Protein AF-A0A356DZA3-F1 (afdb_monomer)

Foldseek 3Di:
DVVVVVVVVVCVVCVVVLVVLLVVLVVVLVVVVLDCDPPDDPVSNVVSVCSSVVVSVVVVVVVCVVVVVVCVVVVNPVDPDDDDPDDDDDDPVNVVVVVVVVVVVVVVVCCVPVVVPPPDDPD

Nearest PDB structures (foldseek):
  4afl-assembly2_F  TM=3.897E-01  e=5.324E+00  Homo sapiens

Structure (mmCIF, N/CA/C/O backbone):
data_AF-A0A356DZA3-F1
#
_entry.id   AF-A0A356DZA3-F1
#
loop_
_atom_site.group_PDB
_atom_site.id
_atom_site.type_symbol
_atom_site.label_atom_id
_atom_site.label_alt_id
_atom_site.label_comp_id
_atom_site.label_asym_id
_atom_site.label_entity_id
_atom_site.label_seq_id
_atom_site.pdbx_PDB_ins_code
_atom_site.Cartn_x
_atom_site.Cartn_y
_atom_site.Cartn_z
_atom_site.occupancy
_atom_site.B_iso_or_equiv
_atom_site.auth_seq_id
_atom_site.auth_comp_id
_atom_site.auth_asym_id
_atom_site.auth_atom_id
_atom_site.pdbx_PDB_model_num
ATOM 1 N N . SER A 1 1 ? 17.676 -2.940 -3.575 1.00 77.06 1 SER A N 1
ATOM 2 C CA . SER A 1 1 ? 17.649 -3.688 -2.297 1.00 77.06 1 SER A CA 1
ATOM 3 C C . SER A 1 1 ? 16.359 -4.494 -2.212 1.00 77.06 1 SER A C 1
ATOM 5 O O . SER A 1 1 ? 15.294 -3.889 -2.279 1.00 77.06 1 SER A O 1
ATOM 7 N N . TYR A 1 2 ? 16.423 -5.831 -2.097 1.00 82.62 2 TYR A N 1
ATOM 8 C CA . TYR A 1 2 ? 15.226 -6.698 -2.115 1.00 82.62 2 TYR A CA 1
ATOM 9 C C . TYR A 1 2 ? 14.239 -6.383 -0.982 1.00 82.62 2 TYR A C 1
ATOM 11 O O . TYR A 1 2 ?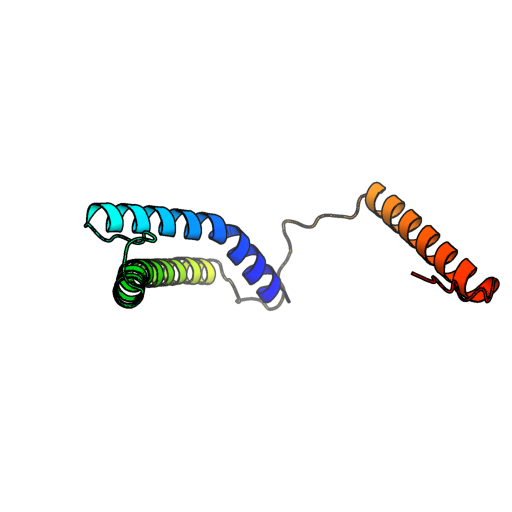 13.038 -6.561 -1.149 1.00 82.62 2 TYR A O 1
ATOM 19 N N . ARG A 1 3 ? 14.735 -5.877 0.156 1.00 84.06 3 ARG A N 1
ATOM 20 C CA . ARG A 1 3 ? 13.909 -5.495 1.310 1.00 84.06 3 ARG A CA 1
ATOM 21 C C . ARG A 1 3 ? 12.968 -4.337 0.975 1.00 84.06 3 ARG A C 1
ATOM 23 O O . ARG A 1 3 ? 11.802 -4.393 1.335 1.00 84.06 3 ARG A O 1
ATOM 30 N N . ILE A 1 4 ? 13.460 -3.338 0.236 1.00 87.94 4 ILE A N 1
ATOM 31 C CA . ILE A 1 4 ? 12.670 -2.167 -0.178 1.00 87.94 4 ILE A CA 1
ATOM 32 C C . ILE A 1 4 ? 11.591 -2.594 -1.172 1.00 87.94 4 ILE A C 1
ATOM 34 O O . ILE A 1 4 ? 10.414 -2.321 -0.965 1.00 87.94 4 ILE A O 1
ATOM 38 N N . SER A 1 5 ? 11.976 -3.328 -2.217 1.00 88.69 5 SER A N 1
ATOM 39 C CA . SER A 1 5 ? 11.033 -3.841 -3.214 1.00 88.69 5 SER A CA 1
ATOM 40 C C . SER A 1 5 ? 9.958 -4.729 -2.582 1.00 88.69 5 SER A C 1
ATOM 42 O O . SER A 1 5 ? 8.788 -4.620 -2.934 1.00 88.69 5 SER A O 1
ATOM 44 N N . TYR A 1 6 ? 10.340 -5.574 -1.618 1.00 89.00 6 TYR A N 1
ATOM 45 C CA . TYR A 1 6 ? 9.398 -6.415 -0.888 1.00 89.00 6 TYR A CA 1
ATOM 46 C C . TYR A 1 6 ? 8.461 -5.591 -0.001 1.00 89.00 6 TYR A C 1
ATOM 48 O O . TYR A 1 6 ? 7.263 -5.841 -0.021 1.00 89.00 6 TYR A O 1
ATOM 56 N N . ALA A 1 7 ? 8.965 -4.587 0.724 1.00 90.31 7 ALA A N 1
ATOM 57 C CA . ALA A 1 7 ? 8.135 -3.703 1.542 1.00 90.31 7 ALA A CA 1
ATOM 58 C C . ALA A 1 7 ? 7.078 -2.970 0.700 1.00 90.31 7 ALA A C 1
ATOM 60 O O . ALA A 1 7 ? 5.907 -2.952 1.073 1.00 90.31 7 ALA A O 1
ATOM 61 N N . VAL A 1 8 ? 7.464 -2.444 -0.467 1.00 93.00 8 VAL A N 1
ATOM 62 C CA . VAL A 1 8 ? 6.532 -1.782 -1.394 1.00 93.00 8 VAL A CA 1
ATOM 63 C C . VAL A 1 8 ? 5.504 -2.771 -1.947 1.00 93.00 8 VAL A C 1
ATOM 65 O O . VAL A 1 8 ? 4.307 -2.499 -1.894 1.00 93.00 8 VAL A O 1
ATOM 68 N N . ALA A 1 9 ? 5.938 -3.940 -2.429 1.00 90.62 9 ALA A N 1
ATOM 69 C CA . ALA A 1 9 ? 5.027 -4.964 -2.944 1.00 90.6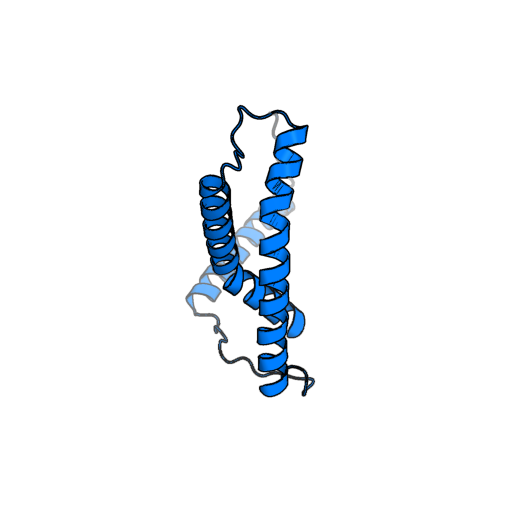2 9 ALA A CA 1
ATOM 70 C C . ALA A 1 9 ? 4.029 -5.437 -1.874 1.00 90.62 9 ALA A C 1
ATOM 72 O O . ALA A 1 9 ? 2.846 -5.631 -2.155 1.00 90.62 9 ALA A O 1
ATOM 73 N N . LEU A 1 10 ? 4.500 -5.588 -0.636 1.00 92.12 10 LEU A N 1
ATOM 74 C CA . LEU A 1 10 ? 3.686 -5.975 0.505 1.00 92.12 10 LEU A CA 1
ATOM 75 C C . LEU A 1 10 ? 2.666 -4.886 0.863 1.00 92.12 10 LEU A C 1
ATOM 77 O O . LEU A 1 10 ? 1.495 -5.200 1.060 1.00 92.12 10 LEU A O 1
ATOM 81 N N . ALA A 1 11 ? 3.091 -3.620 0.887 1.00 92.69 11 ALA A N 1
ATOM 82 C CA . ALA A 1 11 ? 2.215 -2.479 1.137 1.00 92.69 11 ALA A CA 1
ATOM 83 C C . ALA A 1 11 ? 1.100 -2.387 0.087 1.00 92.69 11 ALA A C 1
ATOM 85 O O . ALA A 1 11 ? -0.071 -2.295 0.445 1.00 92.69 11 ALA A O 1
ATOM 86 N N . LEU A 1 12 ? 1.445 -2.501 -1.200 1.00 94.31 12 LEU A N 1
ATOM 87 C CA . LEU A 1 12 ? 0.465 -2.495 -2.290 1.00 94.31 12 LEU A CA 1
ATOM 88 C C . LEU A 1 12 ? -0.508 -3.675 -2.197 1.00 94.31 12 LEU A C 1
ATOM 90 O O . LEU A 1 12 ? -1.702 -3.502 -2.423 1.00 94.31 12 LEU A O 1
ATOM 94 N N . ARG A 1 13 ? -0.019 -4.863 -1.825 1.00 93.12 13 ARG A N 1
ATOM 95 C CA . ARG A 1 13 ? -0.863 -6.050 -1.644 1.00 93.12 13 ARG A CA 1
ATOM 96 C C . ARG A 1 13 ? -1.839 -5.907 -0.476 1.00 93.12 13 ARG A C 1
ATOM 98 O O . ARG A 1 13 ? -2.959 -6.394 -0.581 1.00 93.12 13 ARG A O 1
ATOM 105 N N . TYR A 1 14 ? -1.421 -5.290 0.629 1.00 92.62 14 TYR A N 1
ATOM 106 C CA . TYR A 1 14 ? -2.258 -5.150 1.825 1.00 92.62 14 TYR A CA 1
ATOM 107 C C . TYR A 1 14 ? -3.133 -3.902 1.835 1.00 92.62 14 TYR A C 1
ATOM 109 O O . TYR A 1 14 ? -4.079 -3.847 2.617 1.00 92.62 14 TYR A O 1
ATOM 117 N N . LEU A 1 15 ? -2.876 -2.927 0.962 1.00 93.50 15 LEU A N 1
ATOM 118 C CA . LEU A 1 15 ? -3.686 -1.715 0.871 1.00 93.50 15 LEU A CA 1
ATOM 119 C C . LEU A 1 15 ? -5.196 -2.015 0.729 1.00 93.50 15 LEU A C 1
ATOM 121 O O . LEU A 1 15 ? -5.965 -1.472 1.525 1.00 93.50 15 LEU A O 1
ATOM 125 N N . PRO A 1 16 ? -5.647 -2.920 -0.170 1.00 94.44 16 PRO A N 1
ATOM 126 C CA . PRO A 1 16 ? -7.070 -3.238 -0.302 1.00 94.44 16 PRO A CA 1
ATOM 127 C C . PRO A 1 16 ? -7.660 -3.870 0.967 1.00 94.44 16 PRO A C 1
ATOM 129 O O . PRO A 1 16 ? -8.804 -3.602 1.334 1.00 94.44 16 PRO A O 1
ATOM 132 N N . GLU A 1 17 ? -6.875 -4.692 1.665 1.00 93.00 17 GLU A N 1
ATOM 133 C CA . GLU A 1 17 ? -7.297 -5.351 2.902 1.00 93.00 17 GLU A CA 1
ATOM 134 C C . GLU A 1 17 ? -7.450 -4.355 4.062 1.00 93.00 17 GLU A C 1
ATOM 136 O O . GLU A 1 17 ? -8.427 -4.423 4.816 1.00 93.00 17 GLU A O 1
ATOM 141 N N . VAL A 1 18 ? -6.528 -3.394 4.179 1.00 92.88 18 VAL A N 1
ATOM 142 C CA . VAL A 1 18 ? -6.607 -2.315 5.174 1.00 92.88 18 VAL A CA 1
ATOM 143 C C . VAL A 1 18 ? -7.833 -1.443 4.913 1.00 92.88 18 VAL A C 1
ATOM 145 O O . VAL A 1 18 ? -8.577 -1.145 5.848 1.00 92.88 18 VAL A O 1
ATOM 148 N N . SER A 1 19 ? -8.107 -1.093 3.652 1.00 94.44 19 SER A N 1
ATOM 149 C CA . SER A 1 19 ? -9.315 -0.344 3.286 1.00 94.44 19 SER A CA 1
ATOM 150 C C . SER A 1 19 ? -10.597 -1.099 3.645 1.00 94.44 19 SER A C 1
ATOM 152 O O . SER A 1 19 ? -11.519 -0.509 4.206 1.00 94.44 19 SER A O 1
ATOM 154 N N . SER A 1 20 ? -10.651 -2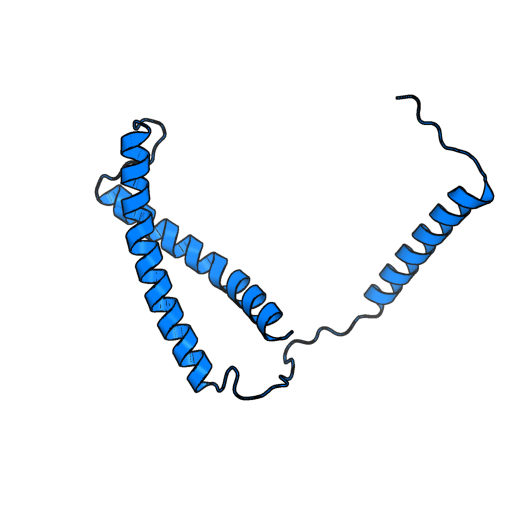.407 3.380 1.00 94.88 20 SER A N 1
ATOM 155 C CA . SER A 1 20 ? -11.800 -3.245 3.749 1.00 94.88 20 SER A CA 1
ATOM 156 C C . SER A 1 20 ? -11.998 -3.309 5.269 1.00 94.88 20 SER A C 1
ATOM 158 O O . SER A 1 20 ? -13.099 -3.078 5.771 1.00 94.88 20 SER A O 1
ATOM 160 N N . SER A 1 21 ? -10.915 -3.526 6.023 1.00 93.75 21 SER A N 1
ATOM 161 C CA . SER A 1 21 ? -10.934 -3.531 7.492 1.00 93.75 21 SER A CA 1
ATOM 162 C C . SER A 1 21 ? -11.416 -2.195 8.057 1.00 93.75 21 SER A C 1
ATOM 164 O O . SER A 1 21 ? -12.272 -2.170 8.942 1.00 93.75 21 SER A O 1
ATOM 166 N N . TYR A 1 22 ? -10.936 -1.081 7.500 1.00 93.88 22 TYR A N 1
ATOM 167 C CA . TYR A 1 22 ? -11.396 0.256 7.862 1.00 93.88 22 TYR A CA 1
ATOM 168 C C . TYR A 1 22 ? -12.903 0.422 7.640 1.00 93.88 22 TYR A C 1
ATOM 170 O O . TYR A 1 22 ? -13.602 0.862 8.550 1.00 93.88 22 TYR A O 1
ATOM 178 N N . LEU A 1 23 ? -13.425 0.029 6.473 1.00 94.31 23 LEU A N 1
ATOM 179 C CA . LEU A 1 23 ? -14.856 0.129 6.170 1.00 94.31 23 LEU A CA 1
ATOM 180 C C . LEU A 1 23 ? -15.713 -0.734 7.106 1.00 94.31 23 LEU A C 1
ATOM 182 O O . LEU A 1 23 ? -16.780 -0.298 7.538 1.00 94.31 23 LEU A O 1
ATOM 186 N N . ASN A 1 24 ? -15.245 -1.934 7.449 1.00 93.62 24 ASN A N 1
ATOM 187 C CA . ASN A 1 24 ? -15.940 -2.817 8.386 1.00 93.62 24 ASN A CA 1
ATOM 188 C C . ASN A 1 24 ? -15.993 -2.215 9.795 1.00 93.62 24 ASN A C 1
ATOM 190 O O . ASN A 1 24 ? -17.062 -2.173 10.406 1.00 93.62 24 ASN A O 1
ATOM 194 N N . ILE A 1 25 ? -14.869 -1.689 10.289 1.00 93.12 25 ILE A N 1
ATOM 195 C CA . ILE A 1 25 ? -14.803 -1.015 11.593 1.00 93.12 25 ILE A CA 1
ATOM 196 C C . ILE A 1 25 ? -15.674 0.243 11.585 1.00 93.12 25 ILE A C 1
ATOM 198 O O . ILE A 1 25 ? -16.431 0.460 12.528 1.00 93.12 25 ILE A O 1
ATOM 202 N N . LEU A 1 26 ? -15.612 1.046 10.521 1.00 92.50 26 LEU A N 1
ATOM 203 C CA . LEU A 1 26 ? -16.419 2.254 10.367 1.00 92.50 26 LEU A CA 1
ATOM 204 C C . LEU A 1 26 ? -17.914 1.936 10.487 1.00 92.50 26 LEU A C 1
ATOM 206 O O . LEU A 1 26 ? -18.604 2.538 11.307 1.00 92.50 26 LEU A O 1
ATOM 210 N N . ARG A 1 27 ? -18.401 0.944 9.734 1.00 92.38 27 ARG A N 1
ATOM 211 C CA . ARG A 1 27 ? -19.805 0.499 9.781 1.00 92.38 27 ARG A CA 1
ATOM 212 C C . ARG A 1 27 ? -20.194 -0.043 11.157 1.00 92.38 27 ARG A C 1
ATOM 214 O O . ARG A 1 27 ? -21.268 0.278 11.657 1.00 92.38 27 ARG A O 1
ATOM 221 N N . ALA A 1 28 ? -19.316 -0.816 11.795 1.00 92.88 28 ALA A N 1
ATOM 222 C CA . ALA A 1 28 ? -19.554 -1.326 13.143 1.00 92.88 28 ALA A CA 1
ATOM 223 C C . ALA A 1 28 ? -19.648 -0.198 14.184 1.00 92.88 28 ALA A C 1
ATOM 225 O O . ALA A 1 28 ? -20.478 -0.267 15.087 1.00 92.88 28 ALA A O 1
ATOM 226 N N . GLN A 1 29 ? -18.828 0.850 14.065 1.00 91.56 29 GLN A N 1
ATOM 227 C CA . GLN A 1 29 ? -18.890 2.013 14.954 1.00 91.56 29 GLN A CA 1
ATOM 228 C C . GLN A 1 29 ? -20.127 2.879 14.676 1.00 91.56 29 GLN A C 1
ATOM 230 O O . GLN A 1 29 ? -20.755 3.341 15.627 1.00 91.56 29 GLN A O 1
ATOM 235 N N . MET A 1 30 ? -20.546 3.023 13.415 1.00 90.00 30 MET A N 1
ATOM 236 C CA . MET A 1 30 ? -21.815 3.679 13.065 1.00 90.00 30 MET A CA 1
ATOM 237 C C . MET A 1 30 ? -23.019 2.952 13.677 1.00 90.00 30 MET A C 1
ATOM 239 O O . MET A 1 30 ? -23.895 3.598 14.242 1.00 90.00 30 MET A O 1
ATOM 243 N N . ALA A 1 31 ? -23.026 1.613 13.669 1.00 90.81 31 ALA A N 1
ATOM 244 C CA . ALA A 1 31 ? -24.055 0.820 14.351 1.00 90.81 31 ALA A CA 1
ATOM 245 C C . ALA A 1 31 ? -24.056 1.020 15.881 1.00 90.81 31 ALA A C 1
ATOM 247 O O . ALA A 1 31 ? -25.095 0.894 16.521 1.00 90.81 31 ALA A O 1
ATOM 248 N N . ARG A 1 32 ? -22.910 1.383 16.474 1.00 89.38 32 ARG A N 1
ATOM 249 C CA . ARG A 1 32 ? -22.788 1.775 17.893 1.00 89.38 32 ARG A CA 1
ATOM 250 C C . ARG A 1 32 ? -23.125 3.253 18.145 1.00 89.38 32 ARG A C 1
ATOM 252 O O . ARG A 1 32 ? -22.898 3.744 19.249 1.00 89.38 32 ARG A O 1
ATOM 259 N N . GLY A 1 33 ? -23.625 3.975 17.140 1.00 85.25 33 GLY A N 1
ATOM 260 C CA . GLY A 1 33 ? -24.010 5.384 17.245 1.00 85.25 33 GLY A CA 1
ATOM 261 C C . GLY A 1 33 ? -22.847 6.376 17.150 1.00 85.25 33 GLY A C 1
ATOM 262 O O . GLY A 1 33 ? -22.997 7.535 17.536 1.00 85.25 33 GLY A O 1
ATOM 263 N N . VAL A 1 34 ? -21.672 5.950 16.668 1.00 85.31 34 VAL A N 1
ATOM 264 C CA . VAL A 1 34 ? -20.565 6.869 16.368 1.00 85.31 34 VAL A CA 1
ATOM 265 C C . VAL A 1 34 ? -20.851 7.558 15.041 1.00 85.31 34 VAL A C 1
ATOM 267 O O . VAL A 1 34 ? -20.747 6.948 13.978 1.00 85.31 34 VAL A O 1
ATOM 270 N N . ASP A 1 35 ? -21.187 8.842 15.114 1.00 80.62 35 ASP A N 1
ATOM 271 C CA . ASP A 1 35 ? -21.415 9.666 13.936 1.00 80.62 35 ASP A CA 1
ATOM 272 C C . ASP A 1 35 ? -20.134 10.412 13.529 1.00 80.62 35 ASP A C 1
ATOM 274 O O . ASP A 1 35 ? -19.525 11.143 14.316 1.00 80.62 35 ASP A O 1
ATOM 278 N N . VAL A 1 36 ? -19.711 10.197 12.284 1.00 75.81 36 VAL A N 1
ATOM 279 C CA . VAL A 1 36 ? -18.521 10.813 11.670 1.00 75.81 36 VAL A CA 1
ATOM 280 C C . VAL A 1 36 ? -18.932 11.906 10.667 1.00 75.81 36 VAL A C 1
ATOM 282 O O . VAL A 1 36 ? -18.077 12.540 10.043 1.00 75.81 36 VAL A O 1
ATOM 285 N N . SER A 1 37 ? -20.236 12.151 10.521 1.00 76.31 37 SER A N 1
ATOM 286 C CA . SER A 1 37 ? -20.815 13.065 9.537 1.00 76.31 37 SER A CA 1
ATOM 287 C C . SER A 1 37 ? -20.429 14.526 9.772 1.00 76.31 37 SER A C 1
ATOM 289 O O . SER A 1 37 ? -19.875 14.924 10.811 1.00 76.31 37 SER A O 1
ATOM 291 N N . LYS A 1 38 ? -20.708 15.355 8.755 1.00 68.69 38 LYS A N 1
ATOM 292 C CA . LYS A 1 38 ? -20.386 16.787 8.777 1.00 68.69 38 LYS A CA 1
ATOM 293 C C . LYS A 1 38 ? -21.102 17.555 9.895 1.00 68.69 38 LYS A C 1
ATOM 295 O O . LYS A 1 38 ? -20.552 18.558 10.342 1.00 68.69 38 LYS A O 1
ATOM 300 N N . ASP A 1 39 ? -22.210 17.017 10.393 1.00 74.88 39 ASP A N 1
ATOM 301 C CA . ASP A 1 39 ? -23.112 17.641 11.370 1.00 74.88 39 ASP A CA 1
ATOM 302 C C . ASP A 1 39 ? -22.604 17.604 12.824 1.00 74.88 39 ASP A C 1
ATOM 304 O O . ASP A 1 39 ? -23.203 18.186 13.726 1.00 74.88 39 ASP A O 1
ATOM 308 N N . VAL A 1 40 ? -21.465 16.949 13.068 1.00 78.00 40 VAL A N 1
ATOM 309 C CA . VAL A 1 40 ? -20.851 16.826 14.396 1.00 78.00 40 VAL A CA 1
ATOM 310 C C . VAL A 1 40 ? -19.746 17.870 14.604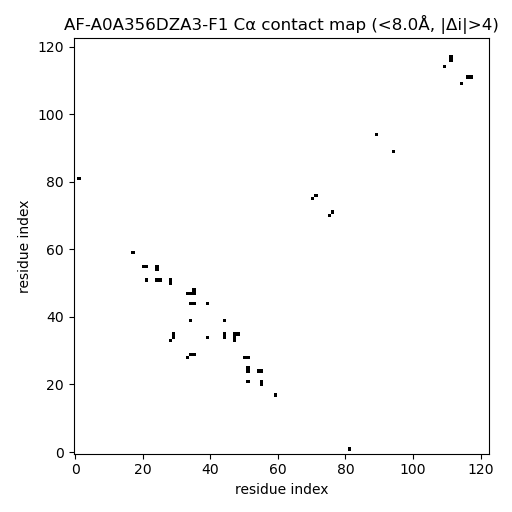 1.00 78.00 40 VAL A C 1
ATOM 312 O O . VAL A 1 40 ? -18.912 18.094 13.723 1.00 78.00 40 VAL A O 1
ATOM 315 N N . SER A 1 41 ? -19.688 18.464 15.805 1.00 85.62 41 SER A N 1
ATOM 316 C CA . SER A 1 41 ? -18.632 19.408 16.199 1.00 85.62 41 SER A CA 1
ATOM 317 C C . SER A 1 41 ? -17.226 18.807 16.047 1.00 85.62 41 SER A C 1
ATOM 319 O O . SER A 1 41 ? -17.011 17.615 16.278 1.00 85.62 41 SER A O 1
ATOM 321 N N . LEU A 1 42 ? -16.238 19.637 15.687 1.00 83.50 42 LEU A N 1
ATOM 322 C CA . LEU A 1 42 ? -14.865 19.186 15.403 1.00 83.50 42 LEU A CA 1
ATOM 323 C C . LEU A 1 42 ? -14.257 18.361 16.550 1.00 83.50 42 LEU A C 1
ATOM 325 O O . LEU A 1 42 ? -13.667 17.311 16.304 1.00 83.50 42 LEU A O 1
ATOM 329 N N . ALA A 1 43 ? -14.471 18.774 17.803 1.00 85.12 43 ALA A N 1
ATOM 330 C CA . ALA A 1 43 ? -13.987 18.051 18.981 1.00 85.12 43 ALA A CA 1
ATOM 331 C C . ALA A 1 43 ? -14.590 16.638 19.096 1.00 85.12 43 ALA A C 1
ATOM 333 O O . ALA A 1 43 ? -13.879 15.659 19.342 1.00 85.12 43 ALA A O 1
ATOM 334 N N . LYS A 1 44 ? -15.900 16.502 18.852 1.00 82.62 44 LYS A N 1
ATOM 335 C CA . LYS A 1 44 ? -16.590 15.208 18.896 1.00 82.62 44 LYS A CA 1
ATOM 336 C C . LYS A 1 44 ? -16.235 14.338 17.683 1.00 82.62 44 LYS A C 1
ATOM 338 O O . LYS A 1 44 ? -16.154 13.117 17.826 1.00 82.62 44 LYS A O 1
ATOM 343 N N . ARG A 1 45 ? -15.904 14.936 16.531 1.00 83.88 45 ARG A N 1
ATOM 344 C CA . ARG A 1 45 ? -15.374 14.209 15.364 1.00 83.88 45 ARG A CA 1
ATOM 345 C C . ARG A 1 45 ? -13.999 13.602 15.644 1.00 83.88 45 ARG A C 1
ATOM 347 O O . ARG A 1 45 ? -13.800 12.432 15.335 1.00 83.88 45 ARG A O 1
ATOM 354 N N . VAL A 1 46 ? -13.082 14.335 16.280 1.00 85.62 46 VAL A N 1
ATOM 355 C CA . VAL A 1 46 ? -11.755 13.799 16.653 1.00 85.62 46 VAL A CA 1
ATOM 356 C C . VAL A 1 46 ? -11.890 12.606 17.606 1.00 85.62 46 VAL A C 1
ATOM 358 O O . VAL A 1 46 ? -11.282 11.561 17.375 1.00 85.62 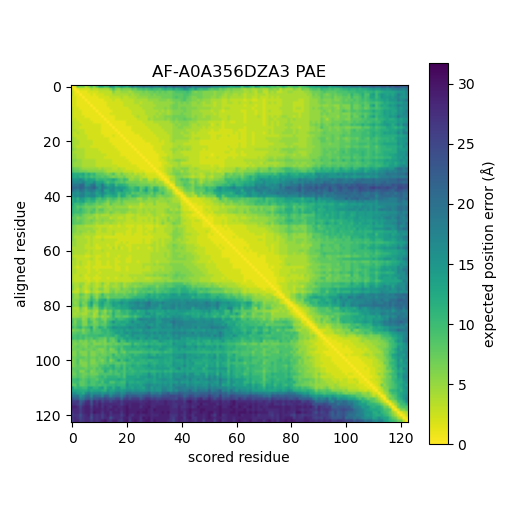46 VAL A O 1
ATOM 361 N N . SER A 1 47 ? -12.753 12.715 18.622 1.00 84.69 47 SER A N 1
ATOM 362 C CA . SER A 1 47 ? -13.056 11.598 19.532 1.00 84.69 47 SER A CA 1
ATOM 363 C C . SER A 1 47 ? -13.713 10.405 18.819 1.00 84.69 47 SER A C 1
ATOM 365 O O . SER A 1 47 ? -13.490 9.254 19.180 1.00 84.69 47 SER A O 1
ATOM 367 N N . SER A 1 48 ? -14.512 10.654 17.782 1.00 85.62 48 SER A N 1
ATOM 368 C CA . SER A 1 48 ? -15.152 9.596 16.990 1.00 85.62 48 SER A CA 1
ATOM 369 C C . SER A 1 48 ? -14.148 8.868 16.094 1.00 85.62 48 SER A C 1
ATOM 371 O O . SER A 1 48 ? -14.176 7.642 15.995 1.00 85.62 48 SER A O 1
ATOM 373 N N . VAL A 1 49 ? -13.204 9.603 15.501 1.00 87.44 49 VAL A N 1
ATOM 374 C CA . VAL A 1 49 ? -12.114 9.036 14.696 1.00 87.44 49 VAL A CA 1
ATOM 375 C C . VAL A 1 49 ? -11.194 8.162 15.549 1.00 87.44 49 VAL A C 1
ATOM 377 O O . VAL A 1 49 ? -10.821 7.075 15.108 1.00 87.44 49 VAL A O 1
ATOM 380 N N . SER A 1 50 ? -10.877 8.558 16.786 1.00 88.75 50 SER A N 1
ATOM 381 C CA . SER A 1 50 ? -10.027 7.735 17.661 1.00 88.75 50 SER A CA 1
ATOM 382 C C . SER A 1 50 ? -10.652 6.370 17.989 1.00 88.75 50 SER A C 1
ATOM 384 O O . SER A 1 50 ? -9.932 5.372 18.035 1.00 88.75 50 SER A O 1
ATOM 386 N N . ARG A 1 51 ? -11.988 6.282 18.101 1.00 86.69 51 ARG A N 1
ATOM 387 C CA . ARG A 1 51 ? -12.721 5.008 18.283 1.00 86.69 51 ARG A CA 1
ATOM 388 C C . ARG A 1 51 ? -12.615 4.060 17.085 1.00 86.69 51 ARG A C 1
ATOM 390 O O . ARG A 1 51 ? -12.790 2.857 17.257 1.00 86.69 51 ARG A O 1
ATOM 397 N N . ILE A 1 52 ? -12.344 4.584 15.889 1.00 91.06 52 ILE A N 1
ATOM 398 C CA . ILE A 1 52 ? -12.131 3.797 14.663 1.00 91.06 52 ILE A CA 1
ATOM 399 C C . ILE A 1 52 ? -10.648 3.440 14.510 1.00 91.06 52 ILE A C 1
ATOM 401 O O . ILE A 1 52 ? -10.317 2.309 14.159 1.00 91.06 52 ILE A O 1
ATOM 405 N N . LEU A 1 53 ? -9.748 4.381 14.804 1.00 92.00 53 LEU A N 1
ATOM 406 C CA . LEU A 1 53 ? -8.307 4.172 14.665 1.00 92.00 53 LEU A CA 1
ATOM 407 C C . LEU A 1 53 ? -7.756 3.167 15.676 1.00 92.00 53 LEU A C 1
ATOM 409 O O . LEU A 1 53 ? -6.955 2.323 15.290 1.00 92.00 53 LEU A O 1
ATOM 413 N N . ALA A 1 54 ? -8.194 3.212 16.936 1.00 92.69 54 ALA A N 1
ATOM 414 C CA . ALA A 1 54 ? -7.719 2.290 17.968 1.00 92.69 54 ALA A CA 1
ATOM 415 C C . ALA A 1 54 ? -7.869 0.801 17.572 1.00 92.69 54 ALA A C 1
ATOM 417 O O . ALA A 1 54 ? -6.859 0.096 17.549 1.00 92.69 54 ALA A O 1
ATOM 418 N N . PRO A 1 55 ? -9.065 0.303 17.188 1.00 92.19 55 PRO A N 1
ATOM 419 C CA . PRO A 1 55 ? -9.209 -1.086 16.753 1.00 92.19 55 PRO A CA 1
ATOM 420 C C . PRO A 1 55 ? -8.501 -1.380 15.423 1.00 92.19 55 PRO A C 1
ATOM 422 O O . PRO A 1 55 ? -8.010 -2.490 15.240 1.00 92.19 55 PRO A O 1
ATOM 425 N N . LEU A 1 56 ? -8.407 -0.409 14.505 1.00 93.56 56 LEU A N 1
ATOM 426 C CA . LEU A 1 56 ? -7.691 -0.596 13.240 1.00 93.56 56 LEU A CA 1
ATOM 427 C C . LEU A 1 56 ? -6.187 -0.800 13.468 1.00 93.56 56 LEU A C 1
ATOM 429 O O . LEU A 1 56 ? -5.591 -1.679 12.848 1.00 93.56 56 LEU A O 1
ATOM 433 N N . VAL A 1 57 ? -5.584 -0.010 14.360 1.00 94.62 57 VAL A N 1
ATOM 434 C CA . VAL A 1 57 ? -4.163 -0.120 14.715 1.00 94.62 57 VAL A CA 1
ATOM 435 C C . VAL A 1 57 ? -3.894 -1.451 15.403 1.00 94.62 57 VAL A C 1
ATOM 437 O O . VAL A 1 57 ? -3.005 -2.168 14.958 1.00 94.62 57 VAL A O 1
ATOM 440 N N . LEU A 1 58 ? -4.687 -1.819 16.416 1.00 94.06 58 LEU A N 1
ATOM 441 C CA . LEU A 1 58 ? -4.534 -3.102 17.112 1.00 94.06 58 LEU A CA 1
ATOM 442 C C . LEU A 1 58 ? -4.641 -4.285 16.140 1.00 94.06 58 LEU A C 1
ATOM 444 O O . LEU A 1 58 ? -3.722 -5.091 16.050 1.00 94.06 58 LEU A O 1
ATOM 448 N N . SER A 1 59 ? -5.687 -4.313 15.308 1.00 92.56 59 SER A N 1
ATOM 449 C CA . SER A 1 59 ? -5.860 -5.366 14.299 1.00 92.56 59 SER A CA 1
ATOM 450 C C . SER A 1 59 ? -4.719 -5.408 13.274 1.00 92.56 59 SER A C 1
ATOM 452 O O . SER A 1 59 ? -4.342 -6.482 12.798 1.00 92.56 59 SER A O 1
ATOM 454 N N . SER A 1 60 ? -4.152 -4.251 12.924 1.00 93.19 60 SER A N 1
ATOM 455 C CA . SER A 1 60 ? -3.004 -4.179 12.017 1.00 93.19 60 SER A CA 1
ATOM 456 C C . SER A 1 60 ? -1.732 -4.718 12.670 1.00 93.19 60 SER A C 1
ATOM 458 O O . SER A 1 60 ? -0.959 -5.395 11.994 1.00 93.19 60 SER A O 1
ATOM 460 N N . LEU A 1 61 ? -1.519 -4.455 13.962 1.00 94.62 61 LEU A N 1
ATOM 461 C CA . LEU A 1 61 ? -0.378 -4.976 14.717 1.00 94.62 61 LEU A CA 1
ATOM 462 C C . LEU A 1 61 ? -0.433 -6.504 14.830 1.00 94.62 61 LEU A C 1
ATOM 464 O O . LEU A 1 61 ? 0.540 -7.154 14.446 1.00 94.62 61 LEU A O 1
ATOM 468 N N . ASP A 1 62 ? -1.578 -7.070 15.223 1.00 94.62 62 ASP A N 1
ATOM 469 C CA . ASP A 1 62 ? -1.773 -8.529 15.304 1.00 94.62 62 ASP A CA 1
ATOM 470 C C . ASP A 1 62 ? -1.469 -9.199 13.955 1.00 94.62 62 ASP A C 1
ATOM 472 O O . ASP A 1 62 ? -0.783 -10.218 13.846 1.00 94.62 62 ASP A O 1
ATOM 476 N N . ARG A 1 63 ? -1.937 -8.576 12.871 1.00 92.50 63 ARG A N 1
ATOM 477 C CA . ARG A 1 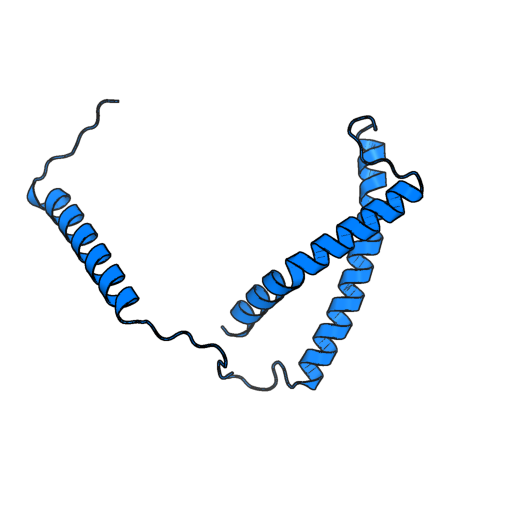63 ? -1.687 -9.043 11.508 1.00 92.50 63 ARG A CA 1
ATOM 478 C C . ARG A 1 63 ? -0.206 -8.980 11.134 1.00 92.50 63 ARG A C 1
ATOM 480 O O . ARG A 1 63 ? 0.297 -9.916 10.510 1.00 92.50 63 ARG A O 1
ATOM 487 N N . ILE A 1 64 ? 0.491 -7.898 11.482 1.00 93.81 64 ILE A N 1
ATOM 488 C CA . ILE A 1 64 ? 1.931 -7.750 11.223 1.00 93.81 64 ILE A CA 1
ATOM 489 C C . ILE A 1 64 ? 2.720 -8.838 11.952 1.00 93.81 64 ILE A C 1
ATOM 491 O O . ILE A 1 64 ? 3.644 -9.400 11.357 1.00 93.81 64 ILE A O 1
ATOM 495 N N . GLU A 1 65 ? 2.351 -9.171 13.188 1.00 95.44 65 GLU A N 1
ATOM 496 C CA . GLU A 1 65 ? 2.987 -10.241 13.957 1.00 95.44 65 GLU A CA 1
ATOM 497 C C . GLU A 1 65 ? 2.843 -11.594 13.249 1.00 95.44 65 GLU A C 1
ATOM 499 O O . GLU A 1 65 ? 3.845 -12.258 12.965 1.00 95.44 65 GLU A O 1
ATOM 504 N N . VAL A 1 66 ? 1.620 -11.953 12.845 1.00 94.62 66 VAL A N 1
ATOM 505 C CA . VAL A 1 66 ? 1.345 -13.197 12.105 1.00 94.62 66 VAL A CA 1
ATOM 506 C C . VAL A 1 66 ? 2.133 -13.259 10.791 1.00 94.62 66 VAL A C 1
ATOM 508 O O . VAL A 1 66 ? 2.759 -14.277 10.481 1.00 94.62 66 VAL A O 1
ATOM 511 N N . ILE A 1 67 ? 2.147 -12.170 10.014 1.00 92.56 67 ILE A N 1
ATOM 512 C CA . ILE A 1 67 ? 2.868 -12.107 8.733 1.00 92.56 67 ILE A CA 1
ATOM 513 C C . ILE A 1 67 ? 4.374 -12.233 8.951 1.00 92.56 67 ILE A C 1
ATOM 515 O O . ILE A 1 67 ? 5.039 -12.971 8.223 1.00 92.56 67 ILE A O 1
ATOM 519 N N . THR A 1 68 ? 4.916 -11.519 9.935 1.00 93.19 68 THR A N 1
ATOM 520 C CA . THR A 1 68 ? 6.353 -11.506 10.218 1.00 93.19 68 THR A CA 1
ATOM 521 C C . THR A 1 68 ? 6.812 -12.873 10.701 1.00 93.19 68 THR A C 1
ATOM 523 O O . THR A 1 68 ? 7.813 -13.387 10.203 1.00 93.19 68 THR A O 1
ATOM 526 N N . ASN A 1 69 ? 6.046 -13.514 11.584 1.00 94.69 69 ASN A N 1
ATOM 527 C CA . ASN A 1 69 ? 6.364 -14.851 12.068 1.00 94.69 69 ASN A CA 1
ATOM 528 C C . ASN A 1 69 ? 6.329 -15.878 10.919 1.00 94.69 69 ASN A C 1
ATOM 530 O O . ASN A 1 69 ? 7.285 -16.625 10.705 1.00 94.69 69 ASN A O 1
ATOM 534 N N . ALA A 1 70 ? 5.301 -15.824 10.064 1.00 94.69 70 ALA A N 1
ATOM 535 C CA . ALA A 1 70 ? 5.234 -16.647 8.855 1.00 94.69 70 ALA A CA 1
ATOM 536 C C . ALA A 1 70 ? 6.399 -16.377 7.879 1.00 94.69 70 ALA A C 1
ATOM 538 O O . ALA A 1 70 ? 6.897 -17.296 7.224 1.00 94.69 70 ALA A O 1
ATOM 539 N N . MET A 1 71 ? 6.856 -15.128 7.769 1.00 93.06 71 MET A N 1
ATOM 540 C CA . MET A 1 71 ? 8.015 -14.764 6.952 1.00 93.06 71 MET A CA 1
ATOM 541 C C . MET A 1 71 ? 9.315 -15.340 7.518 1.00 93.06 71 MET A C 1
ATOM 543 O O . MET A 1 71 ? 10.108 -15.889 6.749 1.00 93.06 71 MET A O 1
ATOM 547 N N . ILE A 1 72 ? 9.521 -15.258 8.833 1.00 91.69 72 ILE A N 1
ATOM 548 C CA . ILE A 1 72 ? 10.690 -15.833 9.513 1.00 91.69 72 ILE A CA 1
ATOM 549 C C . ILE A 1 72 ? 10.716 -17.355 9.322 1.00 91.69 72 ILE A C 1
ATOM 551 O O . ILE A 1 72 ? 11.745 -17.891 8.906 1.00 91.69 72 ILE A O 1
ATOM 555 N N . LEU A 1 73 ? 9.578 -18.037 9.500 1.00 93.94 73 LEU A N 1
ATOM 556 C CA . LEU A 1 73 ? 9.444 -19.483 9.261 1.00 93.94 73 LEU A CA 1
ATOM 557 C C . LEU A 1 73 ? 9.781 -19.879 7.814 1.00 93.94 73 LEU A C 1
ATOM 559 O O . LEU A 1 73 ? 10.389 -20.918 7.574 1.00 93.94 73 LEU A O 1
ATOM 563 N N . ARG A 1 74 ? 9.456 -19.026 6.837 1.00 90.75 74 ARG A N 1
ATOM 564 C CA . ARG A 1 74 ? 9.824 -19.205 5.417 1.00 90.75 74 ARG A CA 1
ATOM 565 C C . ARG A 1 74 ? 11.260 -18.756 5.092 1.00 90.75 74 ARG A C 1
ATOM 567 O O . ARG A 1 74 ? 11.610 -18.603 3.919 1.00 90.75 74 ARG A O 1
ATOM 574 N N . GLY A 1 75 ? 12.091 -18.489 6.100 1.00 88.44 75 GLY A N 1
ATOM 575 C CA . GLY A 1 75 ? 13.489 -18.085 5.932 1.00 88.44 75 GLY A CA 1
ATOM 576 C C . GLY A 1 75 ? 13.668 -16.688 5.325 1.00 88.44 75 GLY A C 1
ATOM 577 O O . GLY A 1 75 ? 14.653 -16.425 4.621 1.00 88.44 75 GLY A O 1
ATOM 578 N N . PHE A 1 76 ? 12.713 -15.774 5.523 1.00 85.44 76 PHE A N 1
ATOM 579 C CA . PHE A 1 76 ? 12.890 -14.373 5.139 1.00 85.44 76 PHE A CA 1
ATOM 580 C C . PHE A 1 76 ? 14.061 -13.746 5.902 1.00 85.44 76 PHE A C 1
ATOM 582 O O . PHE A 1 76 ? 14.144 -13.850 7.116 1.00 85.44 76 PHE A O 1
ATOM 589 N N . GLY A 1 77 ? 14.998 -13.124 5.178 1.00 81.88 77 GLY A N 1
ATOM 590 C CA . GLY A 1 77 ? 16.190 -12.504 5.767 1.00 81.88 77 GLY A CA 1
ATOM 591 C C . GLY A 1 77 ? 17.355 -13.447 6.103 1.00 81.88 77 GLY A C 1
ATOM 592 O O . GLY A 1 77 ? 18.405 -12.945 6.481 1.00 81.88 77 GLY A O 1
ATOM 593 N N . ARG A 1 78 ? 17.226 -14.772 5.912 1.00 82.69 78 ARG A N 1
ATOM 594 C CA . ARG A 1 78 ? 18.306 -15.743 6.205 1.00 82.69 78 ARG A CA 1
ATOM 595 C C . ARG A 1 78 ? 19.503 -15.662 5.242 1.00 82.69 78 ARG A C 1
ATOM 597 O O . ARG A 1 78 ? 20.606 -16.034 5.615 1.00 82.69 78 ARG A O 1
ATOM 604 N N . MET A 1 79 ? 19.289 -15.209 4.006 1.00 81.00 79 MET A N 1
ATOM 605 C CA . MET A 1 79 ? 20.323 -15.111 2.964 1.00 81.00 79 MET A CA 1
ATOM 606 C C . MET A 1 79 ? 20.484 -13.667 2.478 1.00 81.00 79 MET A C 1
ATOM 608 O O . MET A 1 79 ? 19.505 -12.917 2.407 1.00 81.00 79 MET A O 1
ATOM 612 N N . GLU A 1 80 ? 21.708 -13.290 2.094 1.00 75.25 80 GLU A N 1
ATOM 613 C CA . GLU A 1 80 ? 22.021 -11.948 1.579 1.00 75.25 80 GLU A CA 1
ATOM 614 C C . GLU A 1 80 ? 21.423 -11.683 0.192 1.00 75.25 80 GLU A C 1
ATOM 616 O O . GLU A 1 80 ? 20.960 -10.575 -0.089 1.00 75.25 80 GLU A O 1
ATOM 621 N N . LYS A 1 81 ? 21.397 -12.706 -0.672 1.00 76.06 81 LYS A N 1
ATOM 622 C CA . LYS A 1 81 ? 20.878 -12.624 -2.043 1.00 76.06 81 LYS A CA 1
ATOM 623 C C . LYS A 1 81 ? 19.602 -13.457 -2.181 1.00 76.06 81 LYS A C 1
ATOM 625 O O . LYS A 1 81 ? 19.516 -14.580 -1.693 1.00 76.06 81 LYS A O 1
ATOM 630 N N . ARG A 1 82 ? 18.600 -12.888 -2.854 1.00 80.69 82 ARG A N 1
ATOM 631 C CA . ARG A 1 82 ? 17.311 -13.519 -3.178 1.00 80.69 82 ARG A CA 1
ATOM 632 C C . ARG A 1 82 ? 17.187 -13.652 -4.694 1.00 80.69 82 ARG A C 1
ATOM 634 O O . ARG A 1 82 ? 17.600 -12.752 -5.421 1.00 80.69 82 ARG A O 1
ATOM 641 N N . THR A 1 83 ? 16.602 -14.752 -5.153 1.00 82.56 83 THR A N 1
ATOM 642 C CA . THR A 1 83 ? 16.202 -14.947 -6.551 1.00 82.56 83 THR A CA 1
ATOM 643 C C . THR A 1 83 ? 14.802 -14.369 -6.782 1.00 82.56 83 THR A C 1
ATOM 645 O O . THR A 1 83 ? 13.968 -14.348 -5.873 1.00 82.56 83 THR A O 1
ATOM 648 N N . TRP A 1 84 ? 14.548 -13.862 -7.989 1.00 79.88 84 TRP A N 1
ATOM 649 C CA . TRP A 1 84 ? 13.258 -13.287 -8.377 1.00 79.88 84 TRP A CA 1
ATOM 650 C C . TRP A 1 84 ? 12.448 -14.318 -9.154 1.00 79.88 84 TRP A C 1
ATOM 652 O O . TRP A 1 84 ? 12.927 -14.841 -10.153 1.00 79.88 84 TRP A O 1
ATOM 662 N 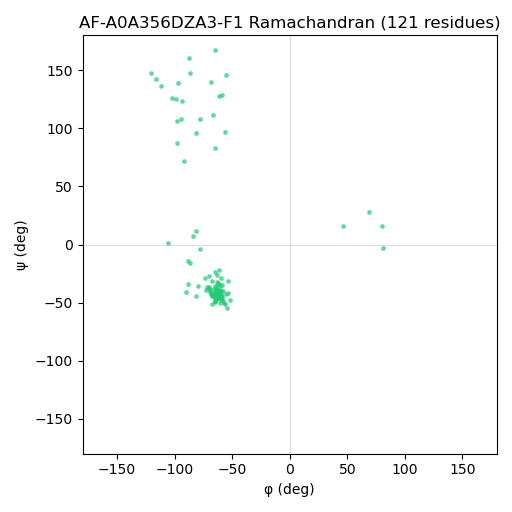N . TYR A 1 85 ? 11.227 -14.600 -8.697 1.00 82.38 85 TYR A N 1
ATOM 663 C CA . TYR A 1 85 ? 10.316 -15.511 -9.395 1.00 82.38 85 TYR A CA 1
ATOM 664 C C . TYR A 1 85 ? 9.588 -14.817 -10.556 1.00 82.38 85 TYR A C 1
ATOM 666 O O . TYR A 1 85 ? 9.499 -15.349 -11.654 1.00 82.38 85 TYR A O 1
ATOM 674 N N . LEU A 1 86 ? 9.100 -13.597 -10.318 1.00 78.12 86 LEU A N 1
ATOM 675 C CA . LEU A 1 86 ? 8.457 -12.749 -11.320 1.00 78.12 86 LEU A CA 1
ATOM 676 C C . LEU A 1 86 ? 9.481 -11.749 -11.858 1.00 78.12 86 LEU A C 1
ATOM 678 O O . LEU A 1 86 ? 9.613 -10.643 -11.335 1.00 78.12 86 LEU A O 1
ATOM 682 N N . SER A 1 87 ? 10.229 -12.153 -12.880 1.00 80.00 87 SER A N 1
ATOM 683 C CA . SER A 1 87 ? 11.009 -11.235 -13.707 1.00 80.00 87 SER A CA 1
ATOM 684 C C . SER A 1 87 ? 10.266 -11.007 -15.022 1.00 80.00 87 SER A C 1
ATOM 686 O O . SER A 1 87 ? 9.882 -11.946 -15.716 1.00 80.00 87 SER A O 1
ATOM 688 N N . GLN A 1 88 ? 10.021 -9.744 -15.362 1.00 79.06 88 GLN A N 1
ATOM 689 C CA . GLN A 1 88 ? 9.430 -9.385 -16.645 1.00 79.06 88 GLN A CA 1
ATOM 690 C C . GLN A 1 88 ? 10.557 -8.984 -17.593 1.00 79.06 88 GLN A C 1
ATOM 692 O O . GLN A 1 88 ? 11.160 -7.924 -17.436 1.00 79.06 88 GLN A O 1
ATOM 697 N N . SER A 1 89 ? 10.873 -9.856 -18.552 1.00 83.19 89 SER A N 1
ATOM 698 C CA . SER A 1 89 ? 11.831 -9.538 -19.610 1.00 83.19 89 SER A CA 1
ATOM 699 C C . SER A 1 89 ? 11.255 -8.468 -20.535 1.00 83.19 89 SER A C 1
ATOM 701 O O . SER A 1 89 ? 10.079 -8.545 -20.907 1.00 83.19 89 SER A O 1
ATOM 703 N N . LEU A 1 90 ? 12.097 -7.519 -20.949 1.00 84.88 90 LEU A N 1
ATOM 704 C CA . LEU A 1 90 ? 11.735 -6.521 -21.952 1.00 84.88 90 LEU A CA 1
ATOM 705 C C . LEU A 1 90 ? 11.328 -7.219 -23.250 1.00 84.88 90 LEU A C 1
ATOM 707 O O . LEU A 1 90 ? 12.039 -8.088 -23.761 1.00 84.88 90 LEU A O 1
ATOM 711 N N . ARG A 1 91 ? 10.162 -6.853 -23.772 1.00 90.50 91 ARG A N 1
ATOM 712 C CA . ARG A 1 91 ? 9.661 -7.358 -25.051 1.00 90.50 91 ARG A CA 1
ATOM 713 C C . ARG A 1 91 ? 10.182 -6.476 -26.181 1.00 90.50 91 ARG A C 1
ATOM 715 O O . ARG A 1 91 ? 10.509 -5.313 -25.979 1.00 90.50 91 ARG A O 1
ATOM 722 N N . ALA A 1 92 ? 10.170 -6.992 -27.410 1.00 87.12 92 ALA A N 1
ATOM 723 C CA . ALA A 1 92 ? 10.566 -6.223 -28.598 1.00 87.12 92 ALA A CA 1
ATOM 724 C C . ALA A 1 92 ? 9.801 -4.888 -28.743 1.00 87.12 92 ALA A C 1
ATOM 726 O O . ALA A 1 92 ? 10.354 -3.896 -29.206 1.00 87.12 92 ALA A O 1
ATOM 727 N N . ARG A 1 93 ? 8.542 -4.841 -28.283 1.00 91.06 93 ARG A N 1
ATOM 728 C CA . ARG A 1 93 ? 7.729 -3.613 -28.250 1.00 91.06 93 ARG A CA 1
ATOM 729 C C . ARG A 1 93 ? 8.291 -2.552 -27.302 1.00 91.06 93 ARG A C 1
ATOM 731 O O . ARG A 1 93 ? 8.227 -1.373 -27.629 1.00 91.06 93 ARG A O 1
ATOM 738 N N . ASP A 1 94 ? 8.873 -2.966 -26.180 1.00 90.62 94 ASP A N 1
ATOM 739 C CA . ASP A 1 94 ? 9.468 -2.052 -25.203 1.00 90.62 94 ASP A CA 1
ATOM 740 C C . ASP A 1 94 ? 10.731 -1.408 -25.793 1.00 90.62 94 ASP A C 1
ATOM 742 O O . ASP A 1 94 ? 10.943 -0.208 -25.645 1.00 90.62 94 ASP A O 1
ATOM 746 N N . TYR A 1 95 ? 11.517 -2.177 -26.557 1.00 91.69 95 TYR A N 1
ATOM 747 C CA . TYR A 1 95 ? 12.670 -1.652 -27.295 1.00 91.69 95 TYR A CA 1
ATOM 748 C C . TYR A 1 95 ? 12.271 -0.674 -28.404 1.00 91.69 95 TYR A C 1
ATOM 750 O O . TYR A 1 95 ? 12.919 0.360 -28.552 1.00 91.69 95 TYR A O 1
ATOM 758 N N . LEU A 1 96 ? 11.195 -0.951 -29.151 1.00 94.19 96 LEU A N 1
ATOM 759 C CA . LEU A 1 96 ? 10.676 -0.012 -30.154 1.00 94.19 96 LEU A CA 1
ATOM 760 C C . LEU A 1 96 ? 10.188 1.294 -29.512 1.00 94.19 96 LEU A C 1
ATOM 762 O O . LEU A 1 96 ? 10.509 2.372 -30.009 1.00 94.19 96 LEU A O 1
ATOM 766 N N . ALA A 1 97 ? 9.462 1.210 -28.393 1.00 93.19 97 ALA A N 1
ATOM 767 C CA . ALA A 1 97 ? 8.999 2.385 -27.656 1.00 93.19 97 ALA A CA 1
ATOM 768 C C . ALA A 1 97 ? 10.171 3.215 -27.104 1.00 93.19 97 ALA A C 1
ATOM 770 O O . ALA A 1 97 ? 10.169 4.441 -27.228 1.00 93.19 97 ALA A O 1
ATOM 771 N N . LEU A 1 98 ? 11.196 2.555 -26.553 1.00 93.88 98 LEU A N 1
ATOM 772 C CA . LEU A 1 98 ? 12.421 3.212 -26.093 1.00 93.88 98 LEU A CA 1
ATOM 773 C C . LEU A 1 98 ? 13.167 3.891 -27.243 1.00 93.88 98 LEU A C 1
ATOM 775 O O . LEU A 1 98 ? 13.560 5.046 -27.105 1.00 93.88 98 LEU A O 1
ATOM 779 N N . GLY A 1 99 ? 13.319 3.210 -28.381 1.00 94.62 99 GLY A N 1
ATOM 780 C CA . GLY A 1 99 ? 13.954 3.778 -29.569 1.00 94.62 99 GLY A CA 1
ATOM 781 C C . GLY A 1 99 ? 13.219 5.018 -30.073 1.00 94.62 99 GLY A C 1
ATOM 782 O O . GLY A 1 99 ? 13.840 6.054 -30.299 1.00 94.62 99 GLY A O 1
ATOM 783 N N . PHE A 1 100 ? 11.890 4.952 -30.170 1.00 95.06 100 PHE A N 1
ATOM 784 C CA . PHE A 1 100 ? 11.067 6.089 -30.580 1.00 95.06 100 PHE A CA 1
ATOM 785 C C . PHE A 1 100 ? 11.185 7.279 -29.615 1.00 95.06 100 PHE A C 1
ATOM 787 O O . PHE A 1 100 ? 11.381 8.413 -30.055 1.00 95.06 100 PHE A O 1
ATOM 794 N N . ALA A 1 101 ? 11.138 7.030 -28.301 1.00 94.62 101 ALA A N 1
ATOM 795 C CA . ALA A 1 101 ? 11.323 8.071 -27.290 1.00 94.62 101 ALA A CA 1
ATOM 796 C C . ALA A 1 101 ? 12.706 8.738 -27.393 1.00 94.62 101 ALA A C 1
ATOM 798 O O . ALA A 1 101 ? 12.819 9.957 -27.262 1.00 94.62 101 ALA A O 1
ATOM 799 N N . LEU A 1 102 ? 13.747 7.950 -27.675 1.00 95.94 102 LEU A N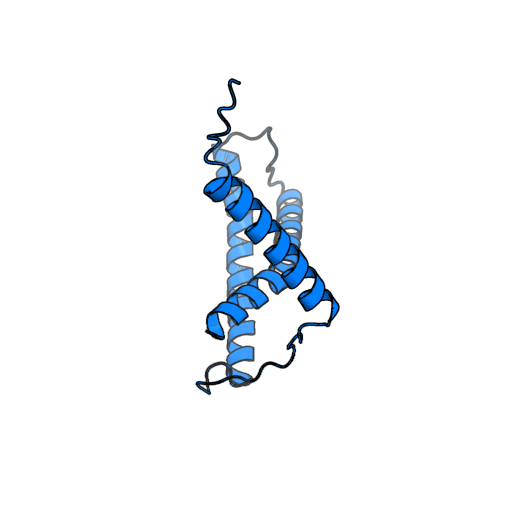 1
ATOM 800 C CA . LEU A 1 102 ? 15.117 8.437 -27.826 1.00 95.94 102 LEU A CA 1
ATOM 801 C C . LEU A 1 102 ? 15.264 9.299 -29.086 1.00 95.94 102 LEU A C 1
ATOM 803 O O . LEU A 1 102 ? 15.830 10.386 -29.011 1.00 95.94 102 LEU A O 1
ATOM 807 N N . VAL A 1 103 ? 14.672 8.884 -30.211 1.00 95.00 103 VAL A N 1
ATOM 808 C CA . VAL A 1 103 ? 14.643 9.676 -31.454 1.00 95.00 103 VAL A CA 1
ATOM 809 C C . VAL A 1 103 ? 13.938 11.015 -31.242 1.00 95.00 103 VAL A C 1
ATOM 811 O O . VAL A 1 103 ? 14.476 12.050 -31.634 1.00 95.00 103 VAL A O 1
ATOM 814 N N . LEU A 1 104 ? 12.775 11.026 -30.584 1.00 93.12 104 LEU A N 1
ATOM 815 C CA . LEU A 1 104 ? 12.063 12.270 -30.274 1.00 93.12 104 LEU A CA 1
ATOM 816 C C . LEU A 1 104 ? 12.877 13.191 -29.358 1.00 93.12 104 LEU A C 1
ATOM 818 O O . LEU A 1 104 ? 12.940 14.398 -29.598 1.00 93.12 104 LEU A O 1
ATOM 822 N N . ALA A 1 105 ? 13.527 12.636 -28.333 1.00 92.88 105 ALA A N 1
ATOM 823 C CA . ALA A 1 105 ? 14.388 13.406 -27.443 1.00 92.88 105 ALA A CA 1
ATOM 824 C C . ALA A 1 105 ? 15.585 14.004 -28.199 1.00 92.88 105 ALA A C 1
ATOM 826 O O . ALA A 1 105 ? 15.851 15.200 -28.078 1.00 92.88 105 ALA A O 1
ATOM 827 N N . SER A 1 106 ? 16.267 13.213 -29.031 1.00 91.50 106 SER A N 1
ATOM 828 C CA . SER A 1 106 ? 17.387 13.680 -29.853 1.00 91.50 106 SER A CA 1
ATOM 829 C C . SER A 1 106 ? 16.962 14.736 -30.869 1.00 91.50 106 SER A C 1
ATOM 831 O O . SER A 1 106 ? 17.659 15.736 -31.013 1.00 91.50 106 SER A O 1
ATOM 833 N N . ALA A 1 107 ? 15.810 14.571 -31.523 1.00 89.25 107 ALA A N 1
ATOM 834 C CA . ALA A 1 107 ? 15.263 15.572 -32.435 1.00 89.25 107 ALA A CA 1
ATOM 835 C C . ALA A 1 107 ? 14.950 16.887 -31.701 1.00 89.25 107 ALA A C 1
ATOM 837 O O . ALA A 1 107 ? 15.327 17.959 -32.171 1.00 89.25 107 ALA A O 1
ATOM 838 N N . SER A 1 108 ? 14.339 16.813 -30.514 1.00 86.12 108 SER A N 1
ATOM 839 C CA . SER A 1 10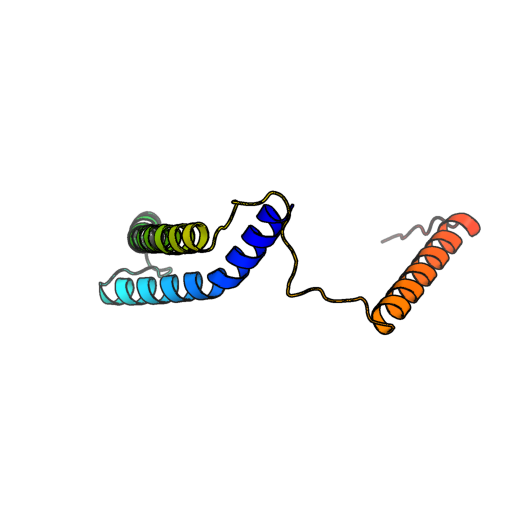8 ? 14.059 17.982 -29.668 1.00 86.12 108 SER A CA 1
ATOM 840 C C . SER A 1 108 ? 15.338 18.710 -29.235 1.00 86.12 108 SER A C 1
ATOM 842 O O . SER A 1 108 ? 15.428 19.937 -29.348 1.00 86.12 108 SER A O 1
ATOM 844 N N . LEU A 1 109 ? 16.368 17.971 -28.804 1.00 86.75 109 LEU A N 1
ATOM 845 C CA . LEU A 1 109 ? 17.670 18.559 -28.482 1.00 86.75 109 LEU A CA 1
ATOM 846 C C . LEU A 1 109 ? 18.338 19.166 -29.720 1.00 86.75 109 LEU A C 1
ATOM 848 O O . LEU A 1 109 ? 18.886 20.262 -29.632 1.00 86.75 109 LEU A O 1
ATOM 852 N N . TRP A 1 110 ? 18.281 18.492 -30.867 1.00 85.44 110 TRP A N 1
ATOM 853 C CA . TRP A 1 110 ? 18.885 18.985 -32.102 1.00 85.44 110 TRP A CA 1
ATOM 854 C C . TRP A 1 110 ? 18.234 20.287 -32.573 1.00 85.44 110 TRP A C 1
ATOM 856 O O . TRP A 1 110 ? 18.942 21.234 -32.902 1.00 85.44 110 TRP A O 1
ATOM 866 N N . VAL A 1 111 ? 16.906 20.389 -32.499 1.00 82.88 111 VAL A N 1
ATOM 867 C CA . VAL A 1 111 ? 16.185 21.643 -32.764 1.00 82.88 111 VAL A CA 1
ATOM 868 C C . VAL A 1 111 ? 16.607 22.730 -31.769 1.00 82.88 111 VAL A C 1
ATOM 870 O O . VAL A 1 111 ? 16.905 23.850 -32.182 1.00 82.88 111 VAL A O 1
ATOM 873 N N . ARG A 1 112 ? 16.719 22.411 -30.471 1.00 75.06 112 ARG A N 1
ATOM 874 C CA . ARG A 1 112 ? 17.146 23.386 -29.450 1.00 75.06 112 ARG A CA 1
ATOM 875 C C . ARG A 1 112 ? 18.576 23.901 -29.637 1.00 75.06 112 ARG A C 1
ATOM 877 O O . ARG A 1 112 ? 18.799 25.100 -29.490 1.00 75.06 112 ARG A O 1
ATOM 884 N N . PHE A 1 113 ? 19.540 23.030 -29.931 1.00 76.25 113 PHE A N 1
ATOM 885 C CA . PHE A 1 113 ? 20.954 23.414 -30.039 1.00 76.25 113 PHE A CA 1
ATOM 886 C C . PHE A 1 113 ? 21.349 23.881 -31.446 1.00 76.25 113 PHE A C 1
ATOM 888 O O . PHE A 1 113 ? 22.176 24.781 -31.575 1.00 76.25 113 PHE A O 1
ATOM 895 N N . GLY A 1 114 ? 20.754 23.298 -32.489 1.00 67.94 114 GLY A N 1
ATOM 896 C CA . GLY A 1 114 ? 21.074 23.577 -33.888 1.00 67.94 114 GLY A CA 1
ATOM 897 C C . GLY A 1 114 ? 20.439 24.857 -34.419 1.00 67.94 114 GLY A C 1
ATOM 898 O O . GLY A 1 114 ? 21.077 25.575 -35.182 1.00 67.94 114 GLY A O 1
ATOM 899 N N . MET A 1 115 ? 19.217 25.195 -33.992 1.00 61.81 115 MET A N 1
ATOM 900 C CA . MET A 1 115 ? 18.560 26.403 -34.496 1.00 61.81 115 MET A CA 1
ATOM 901 C C . MET A 1 115 ? 18.915 27.674 -33.713 1.00 61.81 115 MET A C 1
ATOM 903 O O . MET A 1 115 ? 18.643 28.756 -34.218 1.00 61.81 115 MET A O 1
ATOM 907 N N . LYS A 1 116 ? 19.493 27.603 -32.496 1.00 58.50 116 LYS A N 1
ATOM 908 C CA . LYS A 1 116 ? 19.661 28.770 -31.586 1.00 58.50 116 LYS A CA 1
ATOM 909 C C . LYS A 1 116 ? 18.390 29.635 -31.440 1.00 58.50 116 LYS A C 1
ATOM 911 O O . LYS A 1 116 ? 18.455 30.758 -30.945 1.00 58.50 116 LYS A O 1
ATOM 916 N N . VAL A 1 117 ? 17.223 29.129 -31.838 1.00 60.34 117 VAL A N 1
ATOM 917 C CA . VAL A 1 117 ? 15.959 29.837 -31.695 1.00 60.34 117 VAL A CA 1
ATOM 918 C C . VAL A 1 117 ? 15.532 29.608 -30.259 1.00 60.34 117 VAL A C 1
ATOM 920 O O . VAL A 1 117 ? 14.962 28.576 -29.903 1.00 60.34 117 VAL A O 1
ATOM 923 N N . MET A 1 118 ? 15.870 30.580 -29.416 1.00 56.34 118 MET A N 1
ATOM 924 C CA . MET A 1 118 ? 15.179 30.800 -28.160 1.00 56.34 118 MET A CA 1
ATOM 925 C C . MET A 1 118 ? 13.707 30.993 -28.529 1.00 56.34 118 MET A C 1
ATOM 927 O O . MET A 1 118 ? 13.322 32.066 -28.982 1.00 56.34 118 MET A O 1
ATOM 931 N N . PHE A 1 119 ? 12.909 29.925 -28.433 1.00 59.25 119 PHE A N 1
ATOM 932 C CA . PHE A 1 119 ? 11.455 29.999 -28.547 1.00 59.25 119 PHE A CA 1
ATOM 933 C C . PHE A 1 119 ? 10.958 30.832 -27.361 1.00 59.25 119 PHE A C 1
ATOM 935 O O . PHE A 1 119 ? 10.623 30.313 -26.298 1.00 59.25 119 PHE A O 1
ATOM 942 N N . TRP A 1 120 ? 11.019 32.150 -27.529 1.00 57.41 120 TRP A N 1
ATOM 943 C CA . TRP A 1 120 ? 10.350 33.121 -26.691 1.00 57.41 120 TRP A CA 1
ATOM 944 C C . TRP A 1 120 ? 8.852 32.922 -26.916 1.00 57.41 120 TRP A C 1
ATOM 946 O O . TRP A 1 120 ? 8.355 33.129 -28.021 1.00 57.41 120 TRP A O 1
ATOM 956 N N . TYR A 1 121 ? 8.165 32.435 -25.887 1.00 59.34 121 TYR A N 1
ATOM 957 C CA . TYR A 1 121 ? 6.710 32.384 -25.819 1.00 59.34 121 TYR A CA 1
ATOM 958 C C . TYR A 1 121 ? 6.241 33.644 -25.083 1.00 59.34 121 TYR A C 1
ATOM 960 O O . TYR A 1 121 ? 6.468 33.739 -23.876 1.00 59.34 121 TYR A O 1
ATOM 968 N N . PRO A 1 122 ? 5.627 34.625 -25.765 1.00 58.72 122 PRO A N 1
ATOM 969 C CA . PRO A 1 122 ? 4.982 35.747 -25.104 1.00 58.72 122 PRO A CA 1
ATOM 970 C C . PRO A 1 122 ? 3.511 35.451 -24.844 1.00 58.72 122 PRO A C 1
ATOM 972 O O . PRO A 1 122 ? 2.631 36.010 -25.498 1.00 58.72 122 PRO A O 1
ATOM 975 N N . PHE A 1 123 ? 3.259 34.556 -23.896 1.00 49.81 123 PHE A N 1
ATOM 976 C CA . PHE A 1 123 ? 2.028 34.528 -23.112 1.00 49.81 123 PHE A CA 1
ATOM 977 C C . PHE A 1 123 ? 2.278 33.790 -21.801 1.00 49.81 123 PHE A C 1
ATOM 979 O O . PHE A 1 123 ? 2.858 32.680 -21.848 1.00 49.81 123 PHE A O 1
#

Radius of gyration: 26.01 Å; Cα contacts (8 Å, |Δi|>4): 28; chains: 1; bounding box: 46×55×54 Å

Sequence (123 aa):
SYRISYAVALALRYLPEVSSSYLNILRAQMARGVDVSKDVSLAKRVSSVSRILAPLVLSSLDRIEVITNAMILRGFGRMEKRTWYLSQSLRARDYLALGFALVLASASLWVRFGMKVMFWYPF

Solvent-accessible surface area (backbone atoms only — not comparable to full-atom values): 7422 Å² total; per-residue (Å²): 110,72,67,59,56,46,51,52,54,50,50,64,67,42,47,64,56,53,53,51,52,49,52,53,46,47,52,55,38,42,76,71,67,48,64,80,58,89,91,49,56,69,72,58,33,54,58,40,48,49,68,47,47,54,59,52,51,53,56,49,49,57,48,50,52,55,53,49,52,55,36,50,76,71,50,58,82,76,60,96,76,82,87,76,87,86,72,81,74,86,47,75,67,55,54,50,52,50,50,52,54,50,52,53,51,51,52,53,49,44,51,53,68,73,63,68,61,77,82,78,72,96,121

pLDDT: mean 86.08, std 10.05, range [49.81, 95.94]

Secondary structure (DSSP, 8-state):
-HHHHHHHHHHHHHHHHHHHHHHHHHHHHHHTT---STTS-HHHHHHHHHHHHHHHHHHHHHHHHHHHHHHHHTTTTSSS----S---PPPHHHHHHHHHHHHHHHHHHHHHHHS--------

Mean predicted aligned error: 9.44 Å